Protein AF-G9A6A9-F1 (afdb_monomer_lite)

Organism: Sinorhizobium fredii (strain HH103) (NCBI:txid1117943)

Foldseek 3Di:
DDDPPVLQFFQQVVCVVVVVDPFFWKDFQPDDPQWIFGWGDWDDDDPPDGKTWGFIGGNNDTDDIDIDPPRGDSGMDTDD

Secondary structure (DSSP, 8-state):
----TT----HHHHHHHTTT-SSEEEEETTS-TTEEEEEEEEEEEETTEEEEEEEEEETTEE---EEPTTTTSS-EEEE-

Radius of gyration: 11.84 Å; chains: 1; bounding box: 28×21×31 Å

Structure (mmCIF, N/CA/C/O backbone):
data_AF-G9A6A9-F1
#
_entry.id   AF-G9A6A9-F1
#
loop_
_atom_site.group_PDB
_atom_site.id
_atom_site.type_symbol
_atom_site.label_atom_id
_atom_site.label_alt_id
_atom_site.label_comp_id
_atom_site.label_asym_id
_atom_site.label_entity_id
_atom_site.label_seq_id
_atom_site.pdbx_PDB_ins_code
_atom_site.Cartn_x
_atom_site.Cartn_y
_atom_site.Cartn_z
_atom_site.occupancy
_atom_site.B_iso_or_equiv
_atom_site.auth_seq_id
_atom_site.auth_comp_id
_atom_site.auth_asym_id
_atom_site.auth_atom_id
_atom_site.pdbx_PDB_model_num
ATOM 1 N N . MET A 1 1 ? -14.053 3.958 -21.266 1.00 47.41 1 MET A N 1
ATOM 2 C CA . MET A 1 1 ? -13.475 4.207 -19.929 1.00 47.41 1 MET A CA 1
ATOM 3 C C . MET A 1 1 ? -13.133 2.842 -19.355 1.00 47.41 1 MET A C 1
ATOM 5 O O . MET A 1 1 ? -14.042 2.132 -18.955 1.00 47.41 1 MET A O 1
ATOM 9 N N . MET A 1 2 ? -11.881 2.397 -19.485 1.00 51.28 2 MET A N 1
ATOM 10 C CA . MET A 1 2 ? -11.492 1.065 -19.008 1.00 51.28 2 MET A CA 1
ATOM 11 C C . MET A 1 2 ? -11.315 1.144 -17.499 1.00 51.28 2 MET A C 1
ATOM 13 O O . MET A 1 2 ? -10.392 1.793 -17.040 1.00 51.28 2 MET A O 1
ATOM 17 N N . ILE A 1 3 ? -12.237 0.567 -16.741 1.00 58.62 3 ILE A N 1
ATOM 18 C CA . ILE A 1 3 ? -12.009 0.219 -15.341 1.00 58.62 3 ILE A CA 1
ATOM 19 C C . ILE A 1 3 ? -11.441 -1.196 -15.393 1.00 58.62 3 ILE A C 1
ATOM 21 O O . ILE A 1 3 ? -12.037 -2.055 -16.037 1.00 58.62 3 ILE A O 1
ATOM 25 N N . ASP A 1 4 ? -10.284 -1.430 -14.779 1.00 69.56 4 ASP A N 1
ATOM 26 C CA . ASP A 1 4 ? -9.774 -2.787 -14.599 1.00 69.56 4 ASP A CA 1
ATOM 27 C C . ASP A 1 4 ? -10.710 -3.519 -13.613 1.00 69.56 4 ASP A C 1
ATOM 29 O O . ASP A 1 4 ? -10.799 -3.100 -12.452 1.00 69.56 4 ASP A O 1
ATOM 33 N N . PRO A 1 5 ? -11.455 -4.550 -14.060 1.00 68.75 5 PRO A N 1
ATOM 34 C CA . PRO A 1 5 ? -12.497 -5.186 -13.257 1.00 68.75 5 PRO A CA 1
ATOM 35 C C . PRO A 1 5 ? -11.944 -5.932 -12.040 1.00 68.75 5 PRO A C 1
ATOM 37 O O . PRO A 1 5 ? -12.700 -6.203 -11.112 1.00 68.75 5 PRO A O 1
ATOM 40 N N . ASP A 1 6 ? -10.640 -6.210 -11.993 1.00 75.06 6 ASP A N 1
ATOM 41 C CA . ASP A 1 6 ? -10.011 -6.877 -10.851 1.00 75.06 6 ASP A CA 1
ATOM 42 C C . ASP A 1 6 ? -9.576 -5.874 -9.768 1.00 75.06 6 ASP A C 1
ATOM 44 O O . ASP A 1 6 ? -9.187 -6.249 -8.662 1.00 75.06 6 ASP A O 1
ATOM 48 N N . CYS A 1 7 ? -9.644 -4.573 -10.058 1.00 80.94 7 CYS A N 1
ATOM 49 C CA . CYS A 1 7 ? -9.193 -3.490 -9.185 1.00 80.94 7 CYS A CA 1
ATOM 50 C C . CYS A 1 7 ? -10.289 -2.970 -8.240 1.00 80.94 7 CYS A C 1
ATOM 52 O O . CYS A 1 7 ? -10.412 -1.775 -7.992 1.00 80.94 7 CYS A O 1
ATOM 54 N N . ILE A 1 8 ? -11.103 -3.867 -7.688 1.00 87.75 8 ILE A N 1
ATOM 55 C CA . ILE A 1 8 ? -12.320 -3.536 -6.924 1.00 87.75 8 ILE A CA 1
ATOM 56 C C . ILE A 1 8 ? -12.079 -3.267 -5.432 1.00 87.75 8 ILE A C 1
ATOM 58 O O . ILE A 1 8 ? -13.013 -3.352 -4.635 1.00 87.75 8 ILE A O 1
ATOM 62 N N . LYS A 1 9 ? -10.839 -2.978 -5.020 1.00 93.31 9 LYS A N 1
ATOM 63 C CA . LYS A 1 9 ? -10.468 -2.776 -3.609 1.00 93.31 9 LYS A CA 1
ATOM 64 C C . LYS A 1 9 ? -9.611 -1.536 -3.420 1.00 93.31 9 LYS A C 1
ATOM 66 O O . LYS A 1 9 ? -8.835 -1.142 -4.292 1.00 93.31 9 LYS A O 1
ATOM 71 N N . ASN A 1 10 ? -9.756 -0.931 -2.247 1.00 96.88 10 ASN A N 1
ATOM 72 C CA . ASN A 1 10 ? -8.860 0.116 -1.783 1.00 96.88 10 ASN A CA 1
ATOM 73 C C . ASN A 1 10 ? -7.701 -0.455 -0.943 1.00 96.88 10 ASN A C 1
ATOM 75 O O . ASN A 1 10 ? -7.705 -1.626 -0.562 1.00 96.88 10 ASN A O 1
ATOM 79 N N . VAL A 1 11 ? -6.710 0.381 -0.623 1.00 98.00 11 VAL A N 1
ATOM 80 C CA . VAL A 1 11 ? -5.487 -0.042 0.089 1.00 98.00 11 VAL A CA 1
ATOM 81 C C . VAL A 1 11 ? -5.784 -0.653 1.463 1.00 98.00 11 VAL A C 1
ATOM 83 O O . VAL A 1 11 ? -5.110 -1.591 1.880 1.00 98.00 11 VAL A O 1
ATOM 86 N N . PHE A 1 12 ? -6.803 -0.158 2.165 1.00 98.44 12 PHE A N 1
ATOM 87 C CA . PHE A 1 12 ? -7.157 -0.624 3.509 1.00 98.44 12 PHE A CA 1
ATOM 88 C C . PHE A 1 12 ? -7.813 -2.006 3.484 1.00 98.44 12 PHE A C 1
ATOM 90 O O . PHE A 1 12 ? -7.550 -2.831 4.358 1.00 98.44 12 PHE A O 1
ATOM 97 N N . GLN A 1 13 ? -8.637 -2.274 2.470 1.00 97.88 13 GLN A N 1
ATOM 98 C CA . GLN A 1 13 ? -9.213 -3.598 2.241 1.00 97.88 13 GLN A CA 1
ATOM 99 C C . GLN A 1 13 ? -8.126 -4.613 1.884 1.00 97.88 13 GLN A C 1
ATOM 101 O O . GLN A 1 13 ? -8.095 -5.688 2.475 1.00 97.88 13 GLN A O 1
ATOM 106 N N . LEU A 1 14 ? -7.193 -4.243 0.998 1.00 97.38 14 LEU A N 1
ATOM 107 C CA . LEU A 1 14 ? -6.049 -5.089 0.641 1.00 97.38 14 LEU A CA 1
ATOM 108 C C . LEU A 1 14 ? -5.179 -5.422 1.861 1.00 97.38 14 LEU A C 1
ATOM 110 O O . LEU A 1 14 ? -4.817 -6.577 2.064 1.00 97.38 14 LEU A O 1
ATOM 114 N N . TRP A 1 15 ? -4.898 -4.435 2.715 1.00 98.06 15 TRP A N 1
ATOM 115 C CA . TRP A 1 15 ? -4.178 -4.650 3.972 1.00 98.06 15 TRP A CA 1
ATOM 116 C C . TRP A 1 15 ? -4.906 -5.626 4.903 1.00 98.06 15 TRP A C 1
ATOM 118 O O . TRP A 1 15 ? -4.287 -6.548 5.432 1.00 98.06 15 TRP A O 1
ATOM 128 N N . LYS A 1 16 ? -6.224 -5.463 5.074 1.00 97.88 16 LYS A N 1
ATOM 129 C CA . LYS A 1 16 ? -7.035 -6.345 5.925 1.00 97.88 16 LYS A CA 1
ATOM 130 C C . LYS A 1 16 ? -7.043 -7.787 5.411 1.00 97.88 16 LYS A C 1
ATOM 132 O O . LYS A 1 16 ? -6.885 -8.710 6.202 1.00 97.88 16 LYS A O 1
ATOM 137 N N . GLU A 1 17 ? -7.185 -7.984 4.102 1.00 95.81 17 GLU A N 1
ATOM 138 C CA . GLU A 1 17 ? -7.147 -9.311 3.469 1.00 95.81 17 GLU A CA 1
ATOM 139 C C . GLU A 1 17 ? -5.758 -9.953 3.516 1.00 95.81 17 GLU A C 1
ATOM 141 O O . GLU A 1 17 ? -5.644 -11.161 3.697 1.00 95.81 17 GLU A O 1
ATOM 146 N N . GLY A 1 18 ? -4.699 -9.143 3.436 1.00 95.38 18 GLY A N 1
ATOM 147 C CA . GLY A 1 18 ? -3.310 -9.571 3.616 1.00 95.38 18 GLY A CA 1
ATOM 148 C C . GLY A 1 18 ? -2.928 -9.912 5.064 1.00 95.38 18 GLY A C 1
ATOM 149 O O . GLY A 1 18 ? -1.747 -10.120 5.351 1.00 95.38 18 GLY A O 1
ATOM 150 N N . GLY A 1 19 ? -3.892 -9.953 5.990 1.00 97.44 19 GLY A N 1
ATOM 151 C CA . GLY A 1 19 ? -3.658 -10.256 7.402 1.00 97.44 19 GLY A CA 1
ATOM 152 C C . GLY A 1 19 ? -3.000 -9.111 8.166 1.00 97.44 19 GLY A C 1
ATOM 153 O O . GLY A 1 19 ? -2.226 -9.355 9.086 1.00 97.44 19 GLY A O 1
ATOM 154 N N . GLU A 1 20 ? -3.274 -7.873 7.755 1.00 97.50 20 GLU A N 1
ATOM 155 C CA . GLU A 1 20 ? -2.800 -6.643 8.394 1.00 97.50 20 GLU A CA 1
ATOM 156 C C . GLU A 1 20 ? -1.267 -6.480 8.419 1.00 97.50 20 GLU A C 1
ATOM 158 O O . GLU A 1 20 ? -0.709 -5.729 9.222 1.00 97.50 20 GLU A O 1
ATOM 163 N N . LYS A 1 21 ? -0.566 -7.138 7.492 1.00 97.88 21 LYS A N 1
ATOM 164 C CA . LYS A 1 21 ? 0.897 -7.104 7.412 1.00 97.88 21 LYS A CA 1
ATOM 165 C C . LYS A 1 21 ? 1.411 -5.820 6.764 1.00 97.88 21 LYS A C 1
ATOM 167 O O . LYS A 1 21 ? 0.881 -5.343 5.762 1.00 97.88 21 LYS A O 1
ATOM 172 N N . LEU A 1 22 ? 2.489 -5.293 7.336 1.00 97.81 22 LEU A N 1
ATOM 173 C CA . LEU A 1 22 ? 3.282 -4.188 6.809 1.00 97.81 22 LEU A CA 1
ATOM 174 C C . LEU A 1 22 ? 4.772 -4.592 6.823 1.00 97.81 22 LEU A C 1
ATOM 176 O O . LEU A 1 22 ? 5.177 -5.348 7.708 1.00 97.81 22 LEU A O 1
ATOM 180 N N . PRO A 1 23 ? 5.595 -4.063 5.904 1.00 98.12 23 PRO A N 1
ATOM 181 C CA . PRO A 1 23 ? 5.174 -3.304 4.732 1.00 98.12 23 PRO A CA 1
ATOM 182 C C . PRO A 1 23 ? 4.580 -4.219 3.645 1.00 98.12 23 PRO A C 1
ATOM 184 O O . PRO A 1 23 ? 4.839 -5.419 3.626 1.00 98.12 23 PRO A O 1
ATOM 187 N N . PHE A 1 24 ? 3.803 -3.656 2.718 1.00 98.19 24 PHE A N 1
ATOM 188 C CA . PHE A 1 24 ? 3.346 -4.369 1.515 1.00 98.19 24 PHE A CA 1
ATOM 189 C C . PHE A 1 24 ? 3.353 -3.449 0.296 1.00 98.19 24 PHE A C 1
ATOM 191 O O . PHE A 1 24 ? 3.284 -2.224 0.423 1.00 98.19 24 PHE A O 1
ATOM 198 N N . LYS A 1 25 ? 3.469 -4.033 -0.898 1.00 97.56 25 LYS A N 1
ATOM 199 C CA . LYS A 1 25 ? 3.506 -3.282 -2.154 1.00 97.56 25 LYS A CA 1
ATOM 200 C C . LYS A 1 25 ? 2.119 -3.235 -2.780 1.00 97.56 25 LYS A C 1
ATOM 202 O O . LYS A 1 25 ? 1.424 -4.250 -2.848 1.00 97.56 25 LYS A O 1
ATOM 207 N N . VAL A 1 26 ? 1.746 -2.066 -3.290 1.00 97.12 26 VAL A N 1
ATOM 208 C CA . VAL A 1 26 ? 0.556 -1.900 -4.127 1.00 97.12 26 VAL A CA 1
ATOM 209 C C . VAL A 1 26 ? 0.873 -1.147 -5.403 1.00 97.12 26 VAL A C 1
ATOM 211 O O . VAL A 1 26 ? 1.678 -0.219 -5.410 1.00 97.12 26 VAL A O 1
ATOM 214 N N . ILE A 1 27 ? 0.192 -1.510 -6.480 1.00 95.69 27 ILE A N 1
ATOM 215 C CA . ILE A 1 27 ? 0.255 -0.815 -7.761 1.00 95.69 27 ILE A CA 1
ATOM 216 C C . ILE A 1 27 ? -1.121 -0.255 -8.110 1.00 95.69 27 ILE A C 1
ATOM 218 O O . ILE A 1 27 ? -2.148 -0.896 -7.870 1.00 95.69 27 ILE A O 1
ATOM 222 N N . ARG A 1 28 ? -1.155 0.958 -8.669 1.00 93.50 28 ARG A N 1
ATOM 223 C CA . ARG A 1 28 ? -2.370 1.497 -9.288 1.00 93.50 28 ARG A CA 1
ATOM 224 C C . ARG A 1 28 ? -2.533 0.853 -10.664 1.00 93.50 28 ARG A C 1
ATOM 226 O O . ARG A 1 28 ? -1.557 0.821 -11.400 1.00 93.50 28 ARG A O 1
ATOM 233 N N . TRP A 1 29 ? -3.728 0.415 -11.065 1.00 90.75 29 TRP A N 1
ATOM 234 C CA . TRP A 1 29 ? -3.906 -0.300 -12.354 1.00 90.75 29 TRP A CA 1
ATOM 235 C C . TRP A 1 29 ? -3.432 0.465 -13.601 1.00 90.75 29 TRP A C 1
ATOM 237 O O . TRP A 1 29 ? -3.151 -0.146 -14.623 1.00 90.75 29 TRP A O 1
ATOM 247 N N . THR A 1 30 ? -3.332 1.796 -13.534 1.00 90.44 30 THR A N 1
ATOM 248 C CA . THR A 1 30 ? -2.816 2.627 -14.633 1.00 90.44 30 THR A CA 1
ATOM 249 C C . THR A 1 30 ? -1.292 2.778 -14.637 1.00 90.44 30 THR A C 1
ATOM 251 O O . THR A 1 30 ? -0.760 3.470 -15.501 1.00 90.44 30 THR A O 1
ATOM 254 N N . TRP A 1 31 ? -0.582 2.274 -13.627 1.00 92.81 31 TRP A N 1
ATOM 255 C CA . TRP A 1 31 ? 0.871 2.411 -13.521 1.00 92.81 31 TRP A CA 1
ATOM 256 C C . TRP A 1 31 ? 1.588 1.311 -14.300 1.00 92.81 31 TRP A C 1
ATOM 258 O O . TRP A 1 31 ? 1.096 0.194 -14.429 1.00 92.81 31 TRP A O 1
ATOM 268 N N . GLY A 1 32 ? 2.774 1.643 -14.814 1.00 91.19 32 GLY A N 1
ATOM 269 C CA . GLY A 1 32 ? 3.660 0.661 -15.432 1.00 91.19 32 GLY A CA 1
ATOM 270 C C . GLY A 1 32 ? 4.244 -0.313 -14.398 1.00 91.19 32 GLY A C 1
ATOM 271 O O . GLY A 1 32 ? 4.327 0.025 -13.216 1.00 91.19 32 GLY A O 1
ATOM 272 N N . PRO A 1 33 ? 4.708 -1.496 -14.833 1.00 90.50 33 PRO A N 1
ATOM 273 C CA . PRO A 1 33 ? 5.106 -2.592 -13.943 1.00 90.50 33 PRO A CA 1
ATOM 274 C C . PRO A 1 33 ? 6.333 -2.287 -13.071 1.00 90.50 33 PRO A C 1
ATOM 276 O O . PRO A 1 33 ? 6.551 -2.961 -12.070 1.00 90.50 33 PRO A O 1
ATOM 279 N N . SER A 1 34 ? 7.133 -1.273 -13.415 1.00 94.50 34 SER A N 1
ATOM 280 C CA . SER A 1 34 ? 8.303 -0.862 -12.630 1.00 94.50 34 SER A CA 1
ATOM 281 C C . SER A 1 34 ? 7.985 0.139 -11.514 1.00 94.50 34 SER A C 1
ATOM 283 O O . SER A 1 34 ? 8.899 0.658 -10.870 1.00 94.50 34 SER A O 1
ATOM 285 N N . SER A 1 35 ? 6.705 0.457 -11.300 1.00 96.75 35 SER A N 1
ATOM 286 C CA . SER A 1 35 ? 6.257 1.436 -10.313 1.00 96.75 35 SER A CA 1
ATOM 287 C C . SER A 1 35 ? 5.296 0.813 -9.310 1.00 96.75 35 SER A C 1
ATOM 289 O O . SER A 1 35 ? 4.320 0.174 -9.687 1.00 96.75 35 SER A O 1
ATOM 291 N N . TYR A 1 36 ? 5.527 1.053 -8.025 1.00 97.69 36 TYR A N 1
ATOM 292 C CA . TYR A 1 36 ? 4.620 0.650 -6.952 1.00 97.69 36 TYR A CA 1
ATOM 293 C C . TYR A 1 36 ? 4.712 1.633 -5.787 1.00 97.69 36 TYR A C 1
ATOM 295 O O . TYR A 1 36 ? 5.620 2.457 -5.698 1.00 97.69 36 TYR A O 1
ATOM 303 N N . PHE A 1 37 ? 3.755 1.561 -4.873 1.00 98.25 37 PHE A N 1
ATOM 304 C CA . PHE A 1 37 ? 3.826 2.230 -3.587 1.00 98.25 37 PHE A CA 1
ATOM 305 C C . PHE A 1 37 ? 4.100 1.177 -2.512 1.00 98.25 37 PHE A C 1
ATOM 307 O O . PHE A 1 37 ? 3.347 0.212 -2.379 1.00 98.25 37 PHE A O 1
ATOM 314 N N . LEU A 1 38 ? 5.192 1.336 -1.767 1.00 98.44 38 LEU A N 1
ATOM 315 C CA . LEU A 1 38 ? 5.495 0.531 -0.589 1.00 98.44 38 LEU A CA 1
ATOM 316 C C . LEU A 1 38 ? 4.747 1.137 0.594 1.00 98.44 38 LEU A C 1
ATOM 318 O O . LEU A 1 38 ? 5.132 2.200 1.072 1.00 98.44 38 LEU A O 1
ATOM 322 N N . VAL A 1 39 ? 3.670 0.498 1.038 1.00 98.56 39 VAL A N 1
ATOM 323 C CA . VAL A 1 39 ? 2.876 0.936 2.189 1.00 98.56 39 VAL A CA 1
ATOM 324 C C . VAL A 1 39 ? 3.545 0.444 3.465 1.00 98.56 39 VAL A C 1
ATOM 326 O O . VAL A 1 39 ? 3.783 -0.749 3.625 1.00 98.56 39 VAL A O 1
ATOM 329 N N . GLU A 1 40 ? 3.827 1.360 4.385 1.00 98.62 40 GLU A N 1
ATOM 330 C CA . GLU A 1 40 ? 4.607 1.098 5.604 1.00 98.62 40 GLU A CA 1
ATOM 331 C C . GLU A 1 40 ? 3.845 1.434 6.884 1.00 98.62 40 GLU A C 1
ATOM 333 O O . GLU A 1 40 ? 4.196 0.964 7.962 1.00 98.62 40 GLU A O 1
ATOM 338 N N . LYS A 1 41 ? 2.789 2.245 6.777 1.00 98.62 41 LYS A N 1
ATOM 339 C CA . LYS A 1 41 ? 1.928 2.607 7.900 1.00 98.62 41 LYS A CA 1
ATOM 340 C C . LYS A 1 41 ? 0.493 2.768 7.430 1.00 98.62 41 LYS A C 1
ATOM 342 O O . LYS A 1 41 ? 0.242 3.394 6.399 1.00 98.62 41 LYS A O 1
ATOM 347 N N . ILE A 1 42 ? -0.442 2.266 8.229 1.00 98.56 42 ILE A N 1
ATOM 348 C CA . ILE A 1 42 ? -1.880 2.458 8.055 1.00 98.56 42 ILE A CA 1
ATOM 349 C C . ILE A 1 42 ? -2.480 2.964 9.365 1.00 98.56 42 ILE A C 1
ATOM 351 O O . ILE A 1 42 ? -2.147 2.483 10.442 1.00 98.56 42 ILE A O 1
ATOM 355 N N . GLU A 1 43 ? -3.383 3.934 9.258 1.00 98.25 4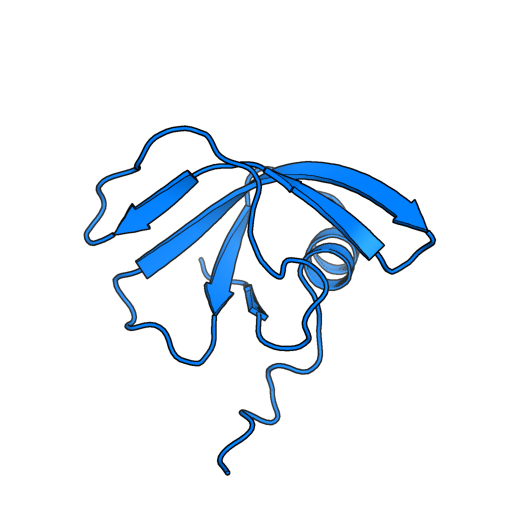3 GLU A N 1
ATOM 356 C CA . GLU A 1 43 ? -4.253 4.385 10.343 1.00 98.25 43 GLU A CA 1
ATOM 357 C C . GLU A 1 43 ? -5.698 4.338 9.844 1.00 98.25 43 GLU A C 1
ATOM 359 O O . GLU A 1 43 ? -6.075 5.094 8.942 1.00 98.25 43 GLU A O 1
ATOM 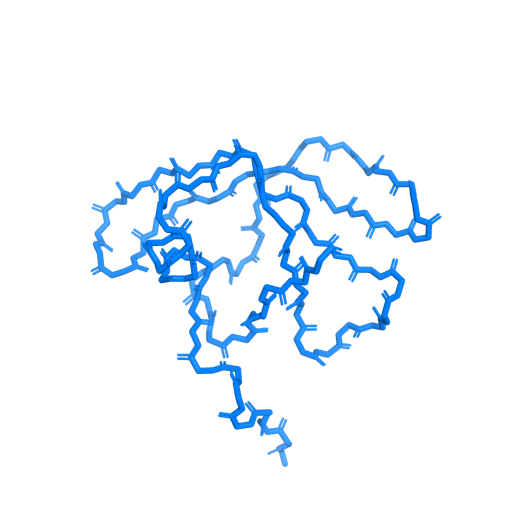364 N N . ILE A 1 44 ? -6.512 3.449 10.413 1.00 98.19 44 ILE A N 1
ATOM 365 C CA . ILE A 1 44 ? -7.941 3.370 10.098 1.00 98.19 44 ILE A CA 1
ATOM 366 C C . ILE A 1 44 ? -8.678 4.488 10.838 1.00 98.19 44 ILE A C 1
ATOM 368 O O . ILE A 1 44 ? -8.554 4.622 12.050 1.00 98.19 44 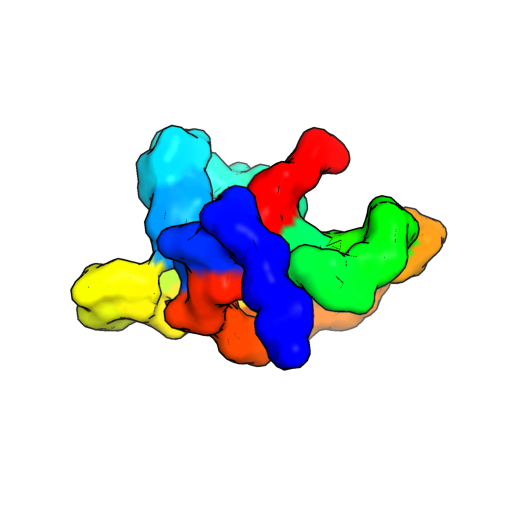ILE A O 1
ATOM 372 N N . GLY A 1 45 ? -9.453 5.285 10.097 1.00 95.12 45 GLY A N 1
ATOM 373 C CA . GLY A 1 45 ? -10.329 6.312 10.669 1.00 95.12 45 GLY A CA 1
ATOM 374 C C . GLY A 1 45 ? -11.782 5.846 10.711 1.00 95.12 45 GLY A C 1
ATOM 375 O O . GLY A 1 45 ? -12.376 5.717 11.774 1.00 95.12 45 GLY A O 1
ATOM 376 N N . LYS A 1 46 ? -12.349 5.548 9.537 1.00 96.12 46 LYS A N 1
ATOM 377 C CA . LYS A 1 46 ? -13.699 4.991 9.3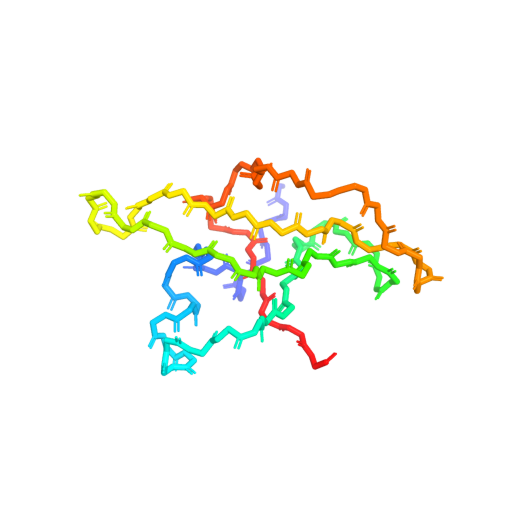79 1.00 96.12 46 LYS A CA 1
ATOM 378 C C . LYS A 1 46 ? -13.631 3.896 8.336 1.00 96.12 46 LYS A C 1
ATOM 380 O O . LYS A 1 46 ? -13.436 4.211 7.171 1.00 96.12 46 LYS A O 1
ATOM 385 N N . TRP A 1 47 ? -13.825 2.642 8.726 1.00 96.31 47 TRP A N 1
ATOM 386 C CA . TRP A 1 47 ? -13.768 1.509 7.801 1.00 96.31 47 TRP A CA 1
ATOM 387 C C . TRP A 1 47 ? -14.700 1.692 6.577 1.00 96.31 47 TRP A C 1
ATOM 389 O O . TRP A 1 47 ? -15.843 2.122 6.765 1.00 96.31 47 TRP A O 1
ATOM 399 N N . PRO A 1 48 ? -14.259 1.383 5.337 1.00 95.44 48 PRO A N 1
ATOM 400 C CA . PRO A 1 48 ? -12.943 0.879 4.918 1.00 95.44 48 PRO A CA 1
ATOM 401 C C . PRO A 1 48 ? -11.957 1.990 4.502 1.00 95.44 48 PRO A C 1
ATOM 403 O O . PRO A 1 48 ? -11.256 1.860 3.505 1.00 95.44 48 PRO A O 1
ATOM 406 N N . TYR A 1 49 ? -11.918 3.107 5.224 1.00 98.00 49 TYR A N 1
ATOM 407 C CA . TYR A 1 49 ? -11.109 4.285 4.916 1.00 98.00 49 TYR A CA 1
ATOM 408 C C . TYR A 1 49 ? -10.200 4.694 6.078 1.00 98.00 49 TYR A C 1
ATOM 410 O O . TYR A 1 49 ? -10.479 4.493 7.266 1.00 98.00 49 TYR A O 1
ATOM 418 N N . GLY A 1 50 ? -9.107 5.349 5.718 1.00 97.50 50 GLY A N 1
ATOM 419 C CA . GLY A 1 50 ? -8.103 5.804 6.656 1.00 97.50 50 GLY A CA 1
ATOM 420 C C . GLY A 1 50 ? -7.038 6.633 5.963 1.00 97.50 50 GLY A C 1
ATOM 421 O O . GLY A 1 50 ? -7.280 7.292 4.948 1.00 97.50 50 GLY A O 1
ATOM 422 N N . LYS A 1 51 ? -5.836 6.576 6.512 1.00 98.56 51 LYS A N 1
ATOM 423 C CA . LYS A 1 51 ? -4.636 7.177 5.945 1.00 98.56 51 LYS A CA 1
ATOM 424 C C . LYS A 1 51 ? -3.582 6.082 5.787 1.00 98.56 51 LYS A C 1
ATOM 426 O O . LYS A 1 51 ? -3.443 5.229 6.660 1.00 98.56 51 LYS A O 1
ATOM 431 N N . ALA A 1 52 ? -2.873 6.108 4.666 1.00 98.56 52 ALA A N 1
ATOM 432 C CA . ALA A 1 52 ? -1.743 5.231 4.392 1.00 98.56 52 ALA A CA 1
ATOM 433 C C . ALA A 1 52 ? -0.503 6.090 4.123 1.00 98.56 52 ALA A C 1
ATOM 435 O O . ALA A 1 52 ? -0.613 7.172 3.539 1.00 98.56 52 ALA A O 1
ATOM 436 N N . TRP A 1 53 ? 0.660 5.615 4.554 1.00 98.81 53 TRP A N 1
ATOM 437 C CA . TRP A 1 53 ? 1.953 6.255 4.318 1.00 98.81 53 TRP A CA 1
ATOM 438 C C . TRP A 1 53 ? 2.978 5.226 3.882 1.00 98.81 53 TRP A C 1
ATOM 440 O O . TRP A 1 53 ? 2.853 4.036 4.177 1.00 98.81 53 TRP A O 1
ATOM 450 N N . GLY A 1 54 ? 4.010 5.715 3.213 1.00 98.50 54 GLY A N 1
ATOM 451 C CA . GLY A 1 54 ? 5.137 4.911 2.788 1.00 98.50 54 GLY A CA 1
ATOM 452 C C . GLY A 1 54 ? 5.912 5.616 1.691 1.00 98.50 54 GLY A C 1
ATOM 453 O O . GLY A 1 54 ? 6.041 6.841 1.727 1.00 98.50 54 GLY A O 1
ATOM 454 N N . ARG A 1 55 ? 6.413 4.874 0.705 1.00 98.56 55 ARG A N 1
ATOM 455 C CA . ARG A 1 55 ? 7.260 5.427 -0.361 1.00 98.56 55 ARG A CA 1
ATOM 456 C C . ARG A 1 55 ? 6.769 4.995 -1.734 1.00 98.56 55 ARG A C 1
ATOM 458 O O . ARG A 1 55 ? 6.526 3.815 -1.969 1.00 98.56 55 ARG A O 1
ATOM 465 N N . PHE A 1 56 ? 6.684 5.943 -2.664 1.00 98.12 56 PHE A N 1
ATOM 466 C CA . PHE A 1 56 ? 6.595 5.610 -4.083 1.00 98.12 56 PHE A CA 1
ATOM 467 C C . PHE A 1 56 ? 7.958 5.093 -4.555 1.00 98.12 56 PHE A C 1
ATOM 469 O O . PHE A 1 56 ? 8.982 5.730 -4.299 1.00 98.12 56 PHE A O 1
ATOM 476 N N . VAL A 1 57 ? 7.965 3.938 -5.212 1.00 98.19 57 VAL A N 1
ATOM 477 C CA . VAL A 1 57 ? 9.153 3.297 -5.771 1.00 98.19 57 VAL A CA 1
ATOM 478 C C . VAL A 1 57 ? 8.995 3.236 -7.279 1.00 98.19 57 VAL A C 1
ATOM 480 O O . VAL A 1 57 ? 7.972 2.766 -7.778 1.00 98.19 57 VAL A O 1
ATOM 483 N N . ARG A 1 58 ? 10.016 3.696 -8.000 1.00 97.12 58 ARG A N 1
ATOM 484 C CA . ARG A 1 58 ? 10.072 3.636 -9.459 1.00 97.12 58 ARG A CA 1
ATOM 485 C C . ARG A 1 58 ? 11.436 3.130 -9.889 1.00 97.12 58 ARG A C 1
ATOM 487 O O . ARG A 1 58 ? 12.448 3.650 -9.432 1.00 97.12 58 ARG A O 1
ATOM 494 N N . ASP A 1 59 ? 11.440 2.110 -10.741 1.00 96.19 59 ASP A N 1
ATOM 495 C CA . ASP A 1 59 ? 12.661 1.495 -11.273 1.00 96.19 59 ASP A CA 1
ATOM 496 C C . ASP A 1 59 ? 13.624 1.069 -10.138 1.00 96.19 59 ASP A C 1
ATOM 498 O O . ASP A 1 59 ? 14.836 1.247 -10.205 1.00 96.19 59 ASP A O 1
ATOM 502 N N . GLY A 1 60 ? 13.051 0.548 -9.042 1.00 95.75 60 GLY A N 1
ATOM 503 C CA . GLY A 1 60 ? 13.776 0.118 -7.838 1.00 95.75 60 GLY A CA 1
ATOM 504 C C . GLY A 1 60 ? 14.215 1.244 -6.893 1.00 95.75 60 GLY A C 1
ATOM 505 O O . GLY A 1 60 ? 14.693 0.961 -5.796 1.00 95.75 60 GLY A O 1
ATOM 506 N N . VAL A 1 61 ? 14.023 2.513 -7.261 1.00 97.50 61 VAL A N 1
ATOM 507 C CA . VAL A 1 61 ? 14.434 3.668 -6.453 1.00 97.50 61 VAL A CA 1
ATOM 508 C C . VAL A 1 61 ? 13.264 4.173 -5.615 1.00 97.50 61 VAL A C 1
ATOM 510 O O . VAL A 1 61 ? 12.241 4.611 -6.146 1.00 97.50 61 VAL A O 1
ATOM 513 N N . ALA A 1 62 ? 13.412 4.116 -4.291 1.00 97.62 62 ALA A N 1
ATOM 514 C CA . ALA A 1 62 ? 12.419 4.626 -3.354 1.00 97.62 62 ALA A CA 1
ATOM 515 C C . ALA A 1 62 ? 12.557 6.143 -3.162 1.00 97.62 62 ALA A C 1
ATOM 517 O O . ALA A 1 62 ? 13.636 6.649 -2.858 1.00 97.62 62 ALA A O 1
ATOM 518 N N . GLY A 1 63 ? 11.444 6.863 -3.303 1.00 97.88 63 GLY A N 1
ATOM 519 C CA . GLY A 1 63 ? 11.359 8.284 -2.979 1.00 97.88 63 GLY A CA 1
ATOM 520 C C . GLY A 1 63 ? 11.283 8.562 -1.473 1.00 97.88 63 GLY A C 1
ATOM 521 O O . GLY A 1 63 ? 11.391 7.668 -0.631 1.00 97.88 63 GLY A O 1
ATOM 522 N N . ALA A 1 64 ? 11.046 9.827 -1.122 1.00 98.06 64 ALA A N 1
ATOM 523 C CA . ALA A 1 64 ? 10.847 10.231 0.267 1.00 98.06 64 ALA A CA 1
ATOM 524 C C . ALA A 1 64 ? 9.570 9.603 0.876 1.00 98.06 64 ALA A C 1
ATOM 526 O O . ALA A 1 64 ? 8.588 9.384 0.151 1.00 98.06 64 ALA A O 1
ATOM 527 N N . PRO A 1 65 ? 9.553 9.349 2.203 1.00 98.31 65 PRO A N 1
ATOM 528 C CA . PRO A 1 65 ? 8.336 8.985 2.918 1.00 98.31 65 PRO A CA 1
ATOM 529 C C . PRO A 1 65 ? 7.245 10.033 2.704 1.00 98.31 65 PRO A C 1
ATOM 531 O O . PRO A 1 65 ? 7.471 11.227 2.892 1.00 98.31 65 PRO A O 1
ATOM 534 N N . GLN A 1 66 ? 6.054 9.586 2.330 1.00 98.56 66 GLN A N 1
ATOM 535 C CA . GLN A 1 66 ? 4.925 10.453 2.030 1.00 98.56 66 GLN A CA 1
ATOM 536 C C . GLN A 1 66 ? 3.605 9.797 2.421 1.00 98.56 66 GLN A C 1
ATOM 538 O O . GLN A 1 66 ? 3.490 8.573 2.540 1.00 98.56 66 GLN A O 1
ATOM 543 N N . LYS A 1 67 ? 2.582 10.631 2.613 1.00 98.44 67 LYS A N 1
ATOM 544 C CA . LYS A 1 67 ? 1.203 10.155 2.671 1.00 98.44 67 LYS A CA 1
ATOM 545 C C . LYS A 1 67 ? 0.793 9.713 1.269 1.00 98.44 67 LYS A C 1
ATOM 547 O O . LYS A 1 67 ? 1.064 10.406 0.298 1.00 98.44 67 LYS A O 1
ATOM 552 N N . MET A 1 68 ? 0.135 8.568 1.180 1.00 97.81 68 MET A N 1
ATOM 553 C CA . MET A 1 68 ? -0.354 8.036 -0.079 1.00 97.81 68 MET A CA 1
ATOM 554 C C . MET A 1 68 ? -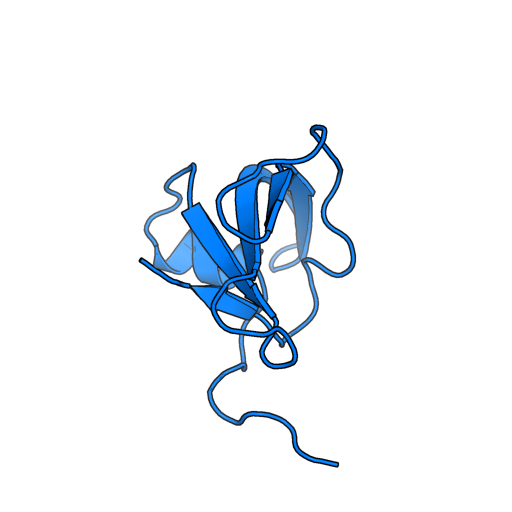1.606 8.788 -0.530 1.00 97.81 68 MET A C 1
ATOM 556 O O . MET A 1 68 ? -2.630 8.798 0.166 1.00 97.81 68 MET A O 1
ATOM 560 N N . ASP A 1 69 ? -1.543 9.374 -1.719 1.00 95.50 69 ASP A N 1
ATOM 561 C CA . ASP A 1 69 ? -2.706 9.981 -2.349 1.00 95.50 69 ASP A CA 1
ATOM 562 C C . ASP A 1 69 ? -3.687 8.913 -2.830 1.00 95.50 69 ASP A C 1
ATOM 564 O O . ASP A 1 69 ? -3.311 7.860 -3.344 1.00 95.50 69 ASP A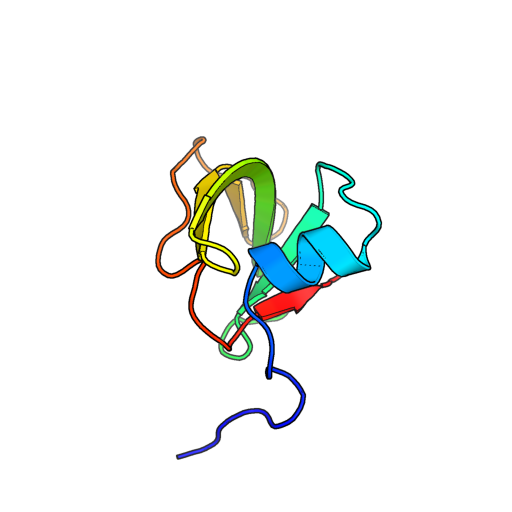 O 1
ATOM 568 N N . ASN A 1 70 ? -4.981 9.199 -2.680 1.00 95.62 70 ASN A N 1
ATOM 569 C CA . ASN A 1 70 ? -6.065 8.333 -3.142 1.00 95.62 70 ASN A CA 1
ATOM 570 C C . ASN A 1 70 ? -6.030 6.894 -2.578 1.00 95.62 70 ASN A C 1
ATOM 572 O O . ASN A 1 70 ? -6.580 5.987 -3.198 1.00 95.62 70 ASN A O 1
ATOM 576 N N . ALA A 1 71 ? -5.469 6.652 -1.389 1.00 97.31 71 ALA A N 1
ATOM 577 C CA . ALA A 1 71 ? -5.429 5.310 -0.785 1.00 97.31 71 ALA A CA 1
ATOM 578 C C . ALA A 1 71 ? -6.819 4.638 -0.647 1.00 97.31 71 ALA A C 1
ATOM 580 O O . ALA A 1 71 ? -6.935 3.418 -0.715 1.00 97.31 71 ALA A O 1
ATOM 581 N N . GLY A 1 72 ? -7.887 5.433 -0.495 1.00 96.94 72 GLY A N 1
ATOM 582 C CA . GLY A 1 72 ? -9.274 4.957 -0.386 1.00 96.94 72 GLY A CA 1
ATOM 583 C C . GLY A 1 72 ? -9.986 4.664 -1.714 1.00 96.94 72 GLY A C 1
ATOM 584 O O . GLY A 1 72 ? -11.142 4.255 -1.695 1.00 96.94 72 GLY A O 1
ATOM 585 N N . SER A 1 73 ? -9.334 4.894 -2.854 1.00 94.94 73 SER A N 1
ATOM 586 C CA . SER A 1 73 ? -9.920 4.646 -4.177 1.00 94.94 73 SER A CA 1
ATOM 587 C C . SER A 1 73 ? -9.810 3.174 -4.589 1.00 94.94 73 SER A C 1
ATOM 589 O O . SER A 1 73 ? -8.874 2.487 -4.201 1.00 94.94 73 SER A O 1
ATOM 591 N N . TYR A 1 74 ? -10.761 2.692 -5.387 1.00 94.38 74 TYR A N 1
ATOM 592 C CA . TYR A 1 74 ? -10.862 1.295 -5.821 1.00 94.38 74 TYR A CA 1
ATOM 593 C C . TYR A 1 74 ? -10.094 1.111 -7.129 1.00 94.38 74 TYR A C 1
ATOM 595 O O . TYR A 1 74 ? -10.663 1.120 -8.216 1.00 94.38 74 TYR A O 1
ATOM 603 N N . GLN A 1 75 ? -8.769 1.141 -7.019 1.00 93.12 75 GLN A N 1
ATOM 604 C CA . GLN A 1 75 ? -7.863 1.136 -8.170 1.00 93.12 75 GLN A CA 1
ATOM 605 C C . GLN A 1 75 ? -6.484 0.555 -7.839 1.00 93.12 75 GLN A C 1
ATOM 607 O O . GLN A 1 75 ? -5.524 0.819 -8.567 1.00 93.12 75 GLN A O 1
ATOM 612 N N . TRP A 1 76 ? -6.382 -0.205 -6.748 1.00 95.12 76 TRP A N 1
ATOM 613 C CA . TRP A 1 76 ? -5.127 -0.756 -6.247 1.00 95.12 76 TRP A CA 1
ATOM 614 C C . TRP A 1 76 ? -5.119 -2.283 -6.330 1.00 95.12 76 TRP A C 1
ATOM 616 O O . TRP A 1 76 ? -6.145 -2.925 -6.108 1.00 95.12 76 TRP A O 1
ATOM 626 N N . LYS A 1 77 ? -3.940 -2.856 -6.590 1.00 94.25 77 LYS A N 1
ATOM 627 C CA . LYS A 1 77 ? -3.661 -4.299 -6.514 1.00 94.25 77 LYS A CA 1
ATOM 628 C C . LYS A 1 77 ? -2.417 -4.540 -5.667 1.00 94.25 77 LYS A C 1
ATOM 630 O O . LYS A 1 77 ? -1.507 -3.713 -5.695 1.00 94.25 77 LYS A O 1
ATOM 635 N N . ILE A 1 78 ? -2.370 -5.656 -4.941 1.00 94.38 78 ILE A N 1
ATOM 636 C CA . ILE A 1 78 ? -1.135 -6.130 -4.296 1.00 94.38 78 ILE A CA 1
ATOM 637 C C . ILE A 1 78 ? -0.184 -6.648 -5.380 1.00 94.38 78 ILE A C 1
ATOM 639 O O . ILE A 1 78 ? -0.633 -7.248 -6.356 1.00 94.38 78 ILE A O 1
ATOM 643 N N . VAL A 1 79 ? 1.115 -6.413 -5.201 1.00 92.69 79 VAL A N 1
ATOM 644 C CA . VAL A 1 79 ? 2.185 -7.001 -6.022 1.00 92.69 79 VAL A CA 1
ATOM 645 C C . VAL A 1 79 ? 3.254 -7.626 -5.124 1.00 92.69 79 VAL A C 1
ATOM 647 O O . VAL A 1 79 ? 3.401 -7.209 -3.972 1.00 92.69 79 VAL A O 1
ATOM 650 N N . GLU A 1 80 ? 3.972 -8.625 -5.643 1.00 82.56 80 GLU A N 1
ATOM 651 C CA . GLU A 1 80 ? 5.055 -9.331 -4.933 1.00 82.56 80 GLU A CA 1
ATOM 652 C C . GLU A 1 80 ? 6.354 -8.512 -4.825 1.00 82.56 80 GLU A C 1
ATOM 654 O O . GLU A 1 80 ? 6.702 -7.701 -5.718 1.00 82.56 80 GLU A O 1
#

Sequence (80 aa):
MMIDPDCIKNVFQLWKEGGEKLPFKVIRWTWGPSSYFLVEKIEIGKWPYGKAWGRFVRDGVAGAPQKMDNAGSYQWKIVE

pLDDT: mean 93.49, std 9.98, range [47.41, 98.81]